Protein AF-A0A4W5NWN2-F1 (afdb_monomer)

Radius of gyration: 19.52 Å; Cα contacts (8 Å, |Δi|>4): 139; chains: 1; bounding box: 48×40×53 Å

Organism: NCBI:txid62062

Mean predicted aligned error: 7.09 Å

Secondary structure (DSSP, 8-state):
-EEE-TT-SSEEE----HHHHHHHHHHT--TT---PEEE-TT--TT---GGGTHHHHHHHTTTT-SSEEEEEE-S--HHHHHHHHHTHHHHHHHHHHHTHHHHH-TT-S-TT-TTS-GGG-------------SS---EEEE-

Structure (mmCIF, N/CA/C/O backbone):
data_AF-A0A4W5NWN2-F1
#
_entry.id   AF-A0A4W5NWN2-F1
#
loop_
_atom_site.group_PDB
_atom_site.id
_atom_site.type_symbol
_atom_site.label_atom_id
_atom_site.label_alt_id
_atom_site.label_comp_id
_atom_site.label_asym_id
_atom_site.label_entity_id
_atom_site.label_seq_id
_atom_site.pdbx_PDB_ins_code
_atom_site.Cartn_x
_atom_site.Cartn_y
_atom_site.Cartn_z
_atom_site.occupancy
_atom_site.B_iso_or_equiv
_atom_site.auth_seq_id
_atom_site.auth_comp_id
_atom_site.auth_asym_id
_atom_site.auth_atom_id
_atom_site.pdbx_PDB_model_num
ATOM 1 N N . MET A 1 1 ? -2.551 0.285 5.792 1.00 94.31 1 MET A N 1
ATOM 2 C CA . MET A 1 1 ? -1.594 -0.736 5.305 1.00 94.31 1 MET A CA 1
ATOM 3 C C . MET A 1 1 ? -2.343 -2.035 5.103 1.00 94.31 1 MET A C 1
ATOM 5 O O . MET A 1 1 ? -3.139 -2.375 5.969 1.00 94.31 1 MET A O 1
ATOM 9 N N . ILE A 1 2 ? -2.097 -2.725 3.993 1.00 96.75 2 ILE A N 1
ATOM 10 C CA . ILE A 1 2 ? -2.727 -4.002 3.634 1.00 96.75 2 ILE A CA 1
ATOM 11 C C . ILE A 1 2 ? -1.595 -4.942 3.217 1.00 96.75 2 ILE A C 1
ATOM 13 O O . ILE A 1 2 ? -0.826 -4.596 2.322 1.00 96.75 2 ILE A O 1
ATOM 17 N N . THR A 1 3 ? -1.434 -6.090 3.867 1.00 97.69 3 THR A N 1
ATOM 18 C CA . THR A 1 3 ? -0.326 -7.007 3.570 1.00 97.69 3 THR A CA 1
ATOM 19 C C . THR A 1 3 ? -0.747 -8.463 3.661 1.00 97.69 3 THR A C 1
ATOM 21 O O . THR A 1 3 ? -1.564 -8.838 4.501 1.00 97.69 3 THR A O 1
ATOM 24 N N . LYS A 1 4 ? -0.161 -9.292 2.803 1.00 97.44 4 LYS A N 1
ATOM 25 C CA . LYS A 1 4 ? -0.290 -10.746 2.839 1.00 97.44 4 LYS A CA 1
ATOM 26 C C . LYS A 1 4 ? 1.095 -11.367 2.649 1.00 97.44 4 LYS A C 1
ATOM 28 O O . LYS A 1 4 ? 1.665 -11.238 1.564 1.00 97.44 4 LYS A O 1
ATOM 33 N N . PRO A 1 5 ? 1.637 -12.059 3.661 1.00 96.38 5 PRO A N 1
ATOM 34 C CA . PRO A 1 5 ? 2.835 -12.875 3.500 1.00 96.38 5 PRO A CA 1
ATOM 35 C C . PRO A 1 5 ? 2.587 -14.099 2.606 1.00 96.38 5 PRO A C 1
ATOM 37 O O . PRO A 1 5 ? 1.475 -14.641 2.566 1.00 96.38 5 PRO A O 1
ATOM 40 N N . ALA A 1 6 ? 3.644 -14.582 1.949 1.00 95.12 6 ALA A N 1
ATOM 41 C CA . ALA A 1 6 ? 3.608 -15.852 1.225 1.00 95.12 6 ALA A CA 1
ATOM 42 C C . ALA A 1 6 ? 3.227 -16.993 2.183 1.00 95.12 6 ALA A C 1
ATOM 44 O O . ALA A 1 6 ? 3.699 -17.048 3.321 1.00 95.12 6 ALA A O 1
ATOM 45 N N . GLY A 1 7 ? 2.328 -17.877 1.749 1.00 92.81 7 GLY A N 1
ATOM 46 C CA . GLY A 1 7 ? 1.813 -18.971 2.581 1.00 92.81 7 GLY A CA 1
ATOM 47 C C . GLY A 1 7 ? 0.825 -18.573 3.691 1.00 92.81 7 GLY A C 1
ATOM 48 O O . GLY A 1 7 ? 0.210 -19.464 4.276 1.00 92.81 7 GLY A O 1
ATOM 49 N N . SER A 1 8 ? 0.606 -17.279 3.966 1.00 94.62 8 SER A N 1
ATOM 50 C CA . SER A 1 8 ? -0.500 -16.851 4.836 1.00 94.62 8 SER A CA 1
ATOM 51 C C . SER A 1 8 ? -1.838 -17.032 4.108 1.00 94.62 8 SER A C 1
ATOM 53 O O . SER A 1 8 ? -1.946 -16.616 2.948 1.00 94.62 8 SER A O 1
ATOM 55 N N . PRO A 1 9 ? -2.871 -17.613 4.747 1.00 93.94 9 PRO A N 1
ATOM 56 C CA . PRO A 1 9 ? -4.206 -17.686 4.157 1.00 93.94 9 PRO A CA 1
ATOM 57 C C . PRO A 1 9 ? -4.930 -16.330 4.171 1.00 93.94 9 PRO A C 1
ATOM 59 O O . PRO A 1 9 ? -5.817 -16.108 3.344 1.00 93.94 9 PRO A O 1
ATOM 62 N N . ASP A 1 10 ? -4.536 -15.430 5.076 1.00 96.75 10 ASP A N 1
ATOM 63 C CA . ASP A 1 10 ? -5.250 -14.192 5.376 1.00 96.75 10 ASP A CA 1
ATOM 64 C C . ASP A 1 10 ? -4.456 -12.946 4.964 1.00 96.75 10 ASP A C 1
ATOM 66 O O . ASP A 1 10 ? -3.222 -12.914 5.002 1.00 96.75 10 ASP A O 1
ATOM 70 N N . VAL A 1 11 ? -5.202 -11.902 4.602 1.00 98.06 11 VAL A N 1
ATOM 71 C CA . VAL A 1 11 ? -4.722 -10.529 4.431 1.00 98.06 11 VAL A CA 1
ATOM 72 C C . VAL A 1 11 ? -4.856 -9.798 5.765 1.00 98.06 11 VAL A C 1
ATOM 74 O O . VAL A 1 11 ? -5.892 -9.894 6.426 1.00 98.06 11 VAL A O 1
ATOM 77 N N . HIS A 1 1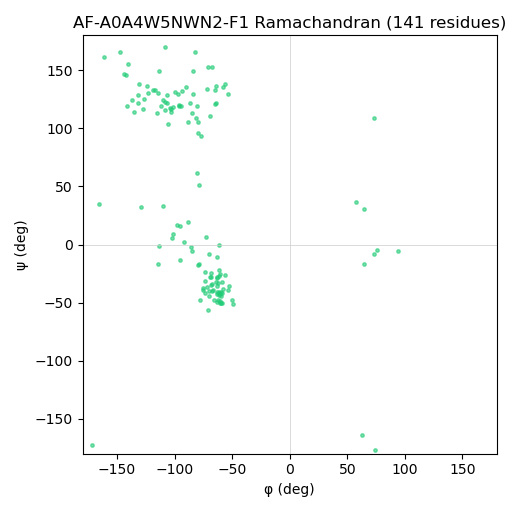2 ? -3.823 -9.047 6.137 1.00 97.94 12 HIS A N 1
ATOM 78 C CA . HIS A 1 12 ? -3.741 -8.268 7.366 1.00 97.94 12 HIS A CA 1
ATOM 79 C C . HIS A 1 12 ? -3.810 -6.773 7.056 1.00 97.94 12 HIS A C 1
ATOM 81 O O . HIS A 1 12 ? -2.990 -6.242 6.300 1.00 97.94 12 HIS A O 1
ATOM 87 N N . GLU A 1 13 ? -4.763 -6.082 7.672 1.00 97.44 13 GLU A N 1
ATOM 88 C CA . GLU A 1 13 ? -4.971 -4.649 7.497 1.00 97.44 13 GLU A CA 1
ATOM 89 C C . GLU A 1 13 ? -4.804 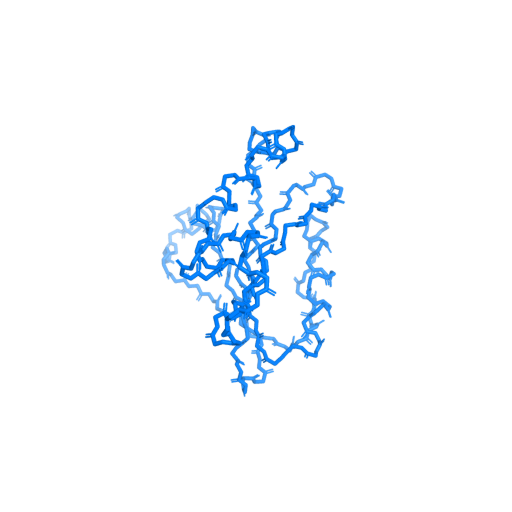-3.890 8.806 1.00 97.44 13 GLU A C 1
ATOM 91 O O . GLU A 1 13 ? -5.380 -4.245 9.835 1.00 97.44 13 GLU A O 1
ATOM 96 N N . LEU A 1 14 ? -4.053 -2.794 8.741 1.00 96.88 14 LEU A N 1
ATOM 97 C CA . LEU A 1 14 ? -3.881 -1.858 9.843 1.00 96.88 14 LEU A CA 1
ATOM 98 C C . LEU A 1 14 ? -4.099 -0.431 9.345 1.00 96.88 14 LEU A C 1
ATOM 100 O O . LEU A 1 14 ? -3.466 -0.001 8.374 1.00 96.88 14 LEU A O 1
ATOM 104 N N . ILE A 1 15 ? -4.966 0.305 10.037 1.00 94.44 15 ILE A N 1
ATOM 105 C CA . ILE A 1 15 ? -5.236 1.722 9.790 1.00 94.44 15 ILE A CA 1
ATOM 106 C C . ILE A 1 15 ? -4.586 2.529 10.909 1.00 94.44 15 ILE A C 1
ATOM 108 O O . ILE A 1 15 ? -4.788 2.249 12.089 1.00 94.44 15 ILE A O 1
ATOM 112 N N . ILE A 1 16 ? -3.798 3.527 10.521 1.00 95.12 16 ILE A N 1
ATOM 113 C CA . ILE A 1 16 ? -3.218 4.519 11.422 1.00 95.12 16 ILE A CA 1
ATOM 114 C C . ILE A 1 16 ? -3.590 5.872 10.833 1.00 95.12 16 ILE A C 1
ATOM 116 O O . ILE A 1 16 ? -3.199 6.172 9.706 1.00 95.12 16 ILE A O 1
ATOM 120 N N . SER A 1 17 ? -4.368 6.659 11.570 1.00 94.94 17 SER A N 1
ATOM 121 C CA . SER A 1 17 ? -4.855 7.956 11.109 1.00 94.94 17 SER A CA 1
ATOM 122 C C . SER A 1 17 ? -4.831 8.980 12.233 1.00 94.94 17 SER A C 1
ATOM 124 O O . SER A 1 17 ? -4.884 8.637 13.419 1.00 94.94 17 SER A O 1
ATOM 126 N N . LYS A 1 18 ? -4.748 10.255 11.852 1.00 95.94 18 LYS A N 1
ATOM 127 C CA . LYS A 1 18 ? -4.801 11.374 12.793 1.00 95.94 18 LYS A CA 1
ATOM 128 C C . LYS A 1 18 ? -6.135 11.375 13.542 1.00 95.94 18 LYS A C 1
ATOM 130 O O . LYS A 1 18 ? -6.164 11.544 14.757 1.00 95.94 18 LYS A O 1
ATOM 135 N N . GLU A 1 19 ? -7.220 11.125 12.820 1.00 94.50 19 GLU A N 1
ATOM 136 C CA . GLU A 1 19 ? -8.595 11.141 13.312 1.00 94.50 19 GLU A CA 1
ATOM 137 C C . GLU A 1 19 ? -8.795 10.115 14.433 1.00 94.50 19 GLU A C 1
ATOM 139 O O . GLU A 1 19 ? -9.436 10.413 15.442 1.00 94.50 19 GLU A O 1
ATOM 144 N N . GLU A 1 20 ? -8.205 8.924 14.289 1.00 94.88 20 GLU A N 1
ATOM 145 C CA . GLU A 1 20 ? -8.311 7.860 15.285 1.00 94.88 20 GLU A CA 1
ATOM 146 C C . GLU A 1 20 ? -7.506 8.174 16.553 1.00 94.88 20 GLU A C 1
ATOM 148 O O . GLU A 1 20 ? -7.974 7.907 17.662 1.00 94.88 20 GLU A O 1
ATOM 153 N N . PHE A 1 21 ? -6.334 8.803 16.416 1.00 97.25 21 PHE A N 1
ATOM 154 C CA . PHE A 1 21 ? -5.563 9.279 17.566 1.00 97.25 21 PHE A CA 1
ATOM 155 C C . PHE A 1 21 ? -6.313 10.357 18.348 1.00 97.25 21 PHE A C 1
ATOM 157 O O . PHE A 1 21 ? -6.466 10.235 19.564 1.00 97.25 21 PHE A O 1
ATOM 164 N N . GLU A 1 22 ? -6.839 11.374 17.665 1.00 97.75 22 GLU A N 1
ATOM 165 C CA . GLU A 1 22 ? -7.602 12.438 18.322 1.00 97.75 22 GLU A CA 1
ATOM 166 C C . GLU A 1 22 ? -8.887 11.902 18.975 1.00 97.75 22 GLU A C 1
ATOM 168 O O . GLU A 1 22 ? -9.288 12.360 20.047 1.00 97.75 22 GLU A O 1
ATOM 173 N N . ARG A 1 23 ? -9.551 10.912 18.358 1.00 97.62 23 ARG A N 1
ATOM 174 C CA . ARG A 1 23 ? -10.722 10.243 18.943 1.00 97.62 23 ARG A CA 1
ATOM 175 C C . ARG A 1 23 ? -10.356 9.520 20.241 1.00 97.62 23 ARG A C 1
ATOM 177 O O . ARG A 1 23 ? -11.057 9.700 21.238 1.00 97.62 23 ARG A O 1
ATOM 184 N N . LYS A 1 24 ? -9.268 8.742 20.246 1.00 97.81 24 LYS A N 1
ATOM 185 C CA . LYS A 1 24 ? -8.784 8.028 21.440 1.00 97.81 24 LYS A CA 1
ATOM 186 C C . LYS A 1 24 ? -8.360 8.980 22.549 1.00 97.81 24 LYS A C 1
ATOM 188 O O . LYS A 1 24 ? -8.713 8.747 23.702 1.00 97.81 24 LYS A O 1
ATOM 193 N N . GLU A 1 25 ? -7.678 10.072 22.206 1.00 98.00 25 GLU A N 1
ATOM 194 C CA . GLU A 1 25 ? -7.290 11.111 23.162 1.00 98.00 25 GLU A CA 1
ATOM 195 C C . GLU A 1 25 ? -8.518 11.742 23.830 1.00 98.00 25 GLU A C 1
ATOM 197 O O . GLU A 1 25 ? -8.611 11.761 25.060 1.00 98.00 25 GLU A O 1
ATOM 202 N N . ARG A 1 26 ? -9.509 12.176 23.036 1.00 98.19 26 ARG A N 1
ATOM 203 C CA . ARG A 1 26 ? -10.767 12.742 23.559 1.00 98.19 26 ARG A CA 1
ATOM 204 C C . ARG A 1 26 ? -11.512 11.765 24.469 1.00 98.19 26 ARG A C 1
ATOM 206 O O . ARG A 1 26 ? -12.073 12.182 25.482 1.00 98.19 26 ARG A O 1
ATOM 213 N N . ASN A 1 27 ? -11.495 10.480 24.128 1.00 97.88 27 ASN A N 1
ATOM 214 C CA . ASN A 1 27 ? -12.181 9.429 24.876 1.00 97.88 27 ASN A CA 1
ATOM 215 C C . ASN A 1 27 ? -11.371 8.869 26.059 1.00 97.88 27 ASN A C 1
ATOM 217 O O . ASN A 1 27 ? -11.913 8.075 26.827 1.00 97.88 27 ASN A O 1
ATOM 221 N N . LYS A 1 28 ? -10.106 9.283 26.237 1.00 97.62 28 LYS A N 1
ATOM 222 C CA . LYS A 1 28 ? -9.164 8.731 27.231 1.00 97.62 28 LYS A CA 1
ATOM 223 C C . LYS A 1 28 ? -8.941 7.218 27.076 1.00 97.62 28 LYS A C 1
ATOM 225 O O . LYS A 1 28 ? -8.818 6.493 28.062 1.00 97.62 28 LYS A O 1
ATOM 230 N N . GLU A 1 29 ? -8.913 6.752 25.832 1.00 97.44 29 GLU A N 1
ATOM 231 C CA . GLU A 1 29 ? -8.561 5.378 25.461 1.00 97.44 29 GLU A CA 1
ATOM 232 C C . GLU A 1 29 ? -7.030 5.206 25.406 1.00 97.44 29 GLU A C 1
ATOM 234 O O . GLU A 1 29 ? -6.280 6.184 25.375 1.00 97.44 29 GLU A O 1
ATOM 239 N N . ASP A 1 30 ? -6.543 3.960 25.369 1.00 97.06 30 ASP A N 1
ATOM 240 C CA . ASP A 1 30 ? -5.119 3.692 25.145 1.00 97.06 30 ASP A CA 1
ATOM 241 C C . ASP A 1 30 ? -4.732 4.050 23.699 1.00 97.06 30 ASP A C 1
ATOM 243 O O . ASP A 1 30 ? -5.120 3.376 22.738 1.00 97.06 30 ASP A O 1
ATOM 247 N N . ILE A 1 31 ? -3.945 5.119 23.577 1.00 96.69 31 ILE A N 1
ATOM 248 C CA . ILE A 1 31 ? -3.500 5.750 22.331 1.00 96.69 31 ILE A CA 1
ATOM 249 C C . ILE A 1 31 ? -2.824 4.760 21.378 1.00 96.69 31 ILE A C 1
ATOM 251 O O . ILE A 1 31 ? -3.057 4.824 20.170 1.00 96.69 31 ILE A O 1
ATOM 255 N N . TYR A 1 32 ? -2.022 3.831 21.903 1.00 95.56 32 TYR A N 1
ATOM 256 C CA . TYR A 1 32 ? -1.216 2.911 21.091 1.00 95.56 32 TYR A CA 1
ATOM 257 C C . TYR A 1 32 ? -1.816 1.505 20.991 1.00 95.56 32 TYR A C 1
ATOM 259 O O . TYR A 1 32 ? -1.220 0.616 20.384 1.00 95.56 32 TYR A O 1
ATOM 267 N N . SER A 1 33 ? -3.015 1.305 21.539 1.00 93.94 33 SER A N 1
ATOM 268 C CA . SER A 1 33 ? -3.795 0.084 21.339 1.00 93.94 33 SER A CA 1
ATOM 269 C C . SER A 1 33 ? -4.601 0.156 20.040 1.00 93.94 33 SER A C 1
ATOM 271 O O . SER A 1 33 ? -5.012 1.231 19.609 1.00 93.94 33 SER A O 1
ATOM 273 N N . GLY A 1 34 ? -4.852 -0.973 19.385 1.00 92.38 34 GLY A N 1
ATOM 274 C CA . GLY A 1 34 ? -5.614 -1.021 18.138 1.00 92.38 34 GLY A CA 1
ATOM 275 C C . GLY A 1 34 ? -5.924 -2.450 17.715 1.00 92.38 34 GLY A C 1
ATOM 276 O O . GLY A 1 34 ? -5.665 -3.396 18.456 1.00 92.38 34 GLY A O 1
ATOM 277 N N . PHE A 1 35 ? -6.475 -2.609 16.515 1.00 94.88 35 PHE A N 1
ATOM 278 C CA . PHE A 1 35 ? -6.824 -3.914 15.964 1.00 94.88 35 PHE A CA 1
ATOM 279 C C . PHE A 1 35 ? -6.286 -4.062 14.542 1.00 94.88 35 PHE A C 1
ATOM 281 O O . PHE A 1 35 ? -6.380 -3.136 13.737 1.00 94.88 35 PHE A O 1
ATOM 288 N N . ILE A 1 36 ? -5.749 -5.246 14.247 1.00 97.56 36 ILE A N 1
ATOM 289 C CA . ILE A 1 36 ? -5.388 -5.665 12.894 1.00 97.56 36 ILE A CA 1
ATOM 290 C C . ILE A 1 36 ? -6.549 -6.484 12.349 1.00 97.56 36 ILE A C 1
ATOM 292 O O . ILE A 1 36 ? -6.899 -7.524 12.911 1.00 97.56 36 ILE A O 1
ATOM 296 N N . ARG A 1 37 ? -7.139 -6.027 11.247 1.00 96.75 37 ARG A N 1
ATOM 297 C CA . ARG A 1 37 ?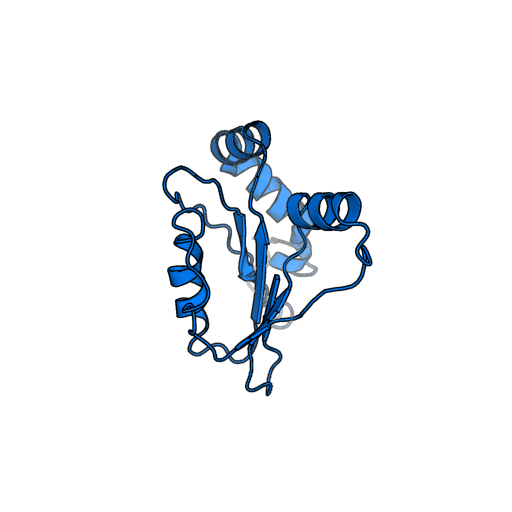 -8.213 -6.754 10.578 1.00 96.75 37 ARG A CA 1
ATOM 298 C C . ARG A 1 37 ? -7.621 -7.855 9.715 1.00 96.75 37 ARG A C 1
ATOM 300 O O . ARG A 1 37 ? -6.893 -7.583 8.769 1.00 96.75 37 ARG A O 1
ATOM 307 N N . ASN A 1 38 ? -7.986 -9.090 10.037 1.00 97.62 38 ASN A N 1
ATOM 308 C CA . ASN A 1 38 ? -7.674 -10.263 9.232 1.00 97.62 38 ASN A CA 1
ATOM 309 C C . ASN A 1 38 ? -8.881 -10.589 8.357 1.00 97.62 38 ASN A C 1
ATOM 311 O O . ASN A 1 38 ? -10.002 -10.668 8.866 1.00 97.62 38 ASN A O 1
ATOM 315 N N . ARG A 1 39 ? -8.665 -10.765 7.055 1.00 97.38 39 ARG A N 1
ATOM 316 C CA . ARG A 1 39 ? -9.733 -11.086 6.102 1.00 97.38 39 ARG A CA 1
ATOM 317 C C . ARG A 1 39 ? -9.237 -11.962 4.960 1.00 97.38 39 ARG A C 1
ATOM 319 O O . ARG A 1 39 ? -8.039 -12.066 4.710 1.00 97.38 39 ARG A O 1
ATOM 326 N N . LYS A 1 40 ? -10.182 -12.542 4.221 1.00 96.00 40 LYS A N 1
ATOM 327 C CA . LYS A 1 40 ? -9.879 -13.262 2.981 1.00 96.00 40 LYS A CA 1
ATOM 328 C C . LYS A 1 40 ? -9.473 -12.284 1.875 1.00 96.00 40 LYS A C 1
ATOM 330 O O . LYS A 1 40 ? -9.908 -11.129 1.851 1.00 96.00 40 LYS A O 1
ATOM 335 N N . MET A 1 41 ? -8.665 -12.771 0.937 1.00 94.75 41 MET A N 1
ATOM 336 C CA . MET A 1 41 ? -8.329 -12.031 -0.283 1.00 94.75 41 MET A CA 1
ATOM 337 C C . MET A 1 41 ? -9.596 -11.647 -1.048 1.00 94.75 41 MET A C 1
ATOM 339 O O . MET A 1 41 ? -10.512 -12.464 -1.174 1.00 94.75 41 MET A O 1
ATOM 343 N N . GLY A 1 42 ? -9.644 -10.418 -1.559 1.00 94.75 42 GLY A N 1
ATOM 344 C CA . GLY A 1 42 ? -10.788 -9.927 -2.331 1.00 94.75 42 GLY A CA 1
ATOM 345 C C . GLY A 1 42 ? -12.027 -9.556 -1.503 1.00 94.75 42 GLY A C 1
ATOM 346 O O . GLY A 1 42 ? -12.989 -9.036 -2.063 1.00 94.75 42 GLY A O 1
ATOM 347 N N . ASP A 1 43 ? -12.034 -9.786 -0.184 1.00 96.12 43 ASP A N 1
ATOM 348 C CA . ASP A 1 43 ? -13.156 -9.396 0.675 1.00 96.12 43 ASP A CA 1
ATOM 349 C C . ASP A 1 43 ? -13.107 -7.903 1.036 1.00 96.12 43 ASP A C 1
ATOM 351 O O . ASP A 1 43 ? -12.464 -7.482 1.996 1.00 96.12 43 ASP A O 1
ATOM 355 N N . SER A 1 44 ? -13.838 -7.091 0.278 1.00 95.88 44 SER A N 1
ATOM 356 C CA . SER A 1 44 ? -13.995 -5.656 0.533 1.00 95.88 44 SER A CA 1
ATOM 357 C C . SER A 1 44 ? -15.285 -5.298 1.285 1.00 95.88 44 SER A C 1
ATOM 359 O O . SER A 1 44 ? -15.706 -4.146 1.244 1.00 95.88 44 SER A O 1
ATOM 361 N N . SER A 1 45 ? -15.968 -6.255 1.927 1.00 93.94 45 SER A N 1
ATOM 362 C CA . SER A 1 45 ? -17.278 -6.025 2.579 1.00 93.94 45 SER A CA 1
ATOM 363 C C . SER A 1 45 ? -17.244 -4.988 3.707 1.00 93.94 45 SER A C 1
ATOM 365 O O . SER A 1 45 ? -18.265 -4.400 4.067 1.00 93.94 45 SER A O 1
ATOM 367 N N . HIS A 1 46 ? -16.059 -4.757 4.263 1.00 93.31 46 HIS A N 1
ATOM 368 C CA . HIS A 1 46 ? -15.824 -3.796 5.324 1.00 93.31 46 HIS A CA 1
ATOM 369 C C . HIS A 1 46 ? -15.732 -2.341 4.834 1.00 93.31 46 HIS A C 1
ATOM 371 O O . HIS A 1 46 ? -15.832 -1.430 5.656 1.00 93.31 46 HIS A O 1
ATOM 377 N N . VAL A 1 47 ? -15.521 -2.122 3.531 1.00 92.31 47 VAL A N 1
ATOM 378 C CA . VAL A 1 47 ? -15.468 -0.793 2.914 1.00 92.31 47 VAL A CA 1
ATOM 379 C C . VAL A 1 47 ? -16.907 -0.334 2.718 1.00 92.31 47 VAL A C 1
ATOM 381 O O . VAL A 1 47 ? -17.637 -0.869 1.885 1.00 92.31 47 VAL A O 1
ATOM 384 N N . ARG A 1 48 ? -17.346 0.602 3.562 1.00 88.12 48 ARG A N 1
ATOM 385 C CA . ARG A 1 48 ? -18.722 1.128 3.558 1.00 88.12 48 ARG A CA 1
ATOM 386 C C . ARG A 1 48 ? -18.800 2.599 3.183 1.00 88.12 48 ARG A C 1
ATOM 388 O O . ARG A 1 48 ? -19.894 3.078 2.906 1.00 88.12 48 ARG A O 1
ATOM 395 N N . ASP A 1 49 ? -17.672 3.292 3.245 1.00 83.62 49 ASP A N 1
ATOM 396 C CA . ASP A 1 49 ? -17.586 4.711 2.963 1.00 83.62 49 ASP A CA 1
ATOM 397 C C . ASP A 1 49 ? -17.456 4.937 1.454 1.00 83.62 49 ASP A C 1
ATOM 399 O O . ASP A 1 49 ? -16.605 4.331 0.793 1.00 83.62 49 ASP A O 1
ATOM 403 N N . ASP A 1 50 ? -18.295 5.816 0.910 1.00 78.62 50 ASP A N 1
ATOM 404 C CA . ASP A 1 50 ? -18.226 6.215 -0.495 1.00 78.62 50 ASP A CA 1
ATOM 405 C C . ASP A 1 50 ? -16.893 6.916 -0.808 1.00 78.62 50 ASP A C 1
ATOM 407 O O . ASP A 1 50 ? -16.395 6.813 -1.934 1.00 78.62 50 ASP A O 1
ATOM 411 N N . GLU A 1 51 ? -16.273 7.563 0.184 1.00 77.25 51 GLU A N 1
ATOM 412 C CA . GLU A 1 51 ? -14.954 8.191 0.054 1.00 77.25 51 GLU A CA 1
ATOM 413 C C . GLU A 1 51 ? -13.817 7.174 -0.129 1.00 77.25 51 GLU A C 1
ATOM 415 O O . GLU A 1 51 ? -12.791 7.480 -0.741 1.00 77.25 51 GLU A O 1
ATOM 420 N N . GLU A 1 52 ? -14.015 5.940 0.338 1.00 84.62 52 GLU A N 1
ATOM 421 C CA . GLU A 1 52 ? -13.046 4.846 0.256 1.00 84.62 52 GLU A CA 1
ATOM 422 C C . GLU A 1 52 ? -13.358 3.859 -0.875 1.00 84.62 52 GLU A C 1
ATOM 424 O O . GLU A 1 52 ? -12.715 2.817 -1.008 1.00 84.62 52 GLU A O 1
ATOM 429 N N . ARG A 1 53 ? -14.314 4.186 -1.752 1.00 87.44 53 ARG A N 1
ATOM 430 C CA . ARG A 1 53 ? -14.801 3.281 -2.805 1.00 87.44 53 ARG A CA 1
ATOM 431 C C . ARG A 1 53 ? -13.706 2.767 -3.747 1.00 87.44 53 ARG A C 1
ATOM 433 O O . ARG A 1 53 ? -13.840 1.681 -4.312 1.00 87.44 53 ARG A O 1
ATOM 440 N N . PHE A 1 54 ? -12.612 3.511 -3.908 1.00 86.00 54 PHE A N 1
ATOM 441 C CA . PHE A 1 54 ? -11.444 3.083 -4.686 1.00 86.00 54 PHE A CA 1
ATOM 442 C C . PHE A 1 54 ? -10.794 1.799 -4.131 1.00 86.00 54 PHE A C 1
ATOM 444 O O . PHE A 1 54 ? -10.195 1.039 -4.895 1.00 86.00 54 PHE A O 1
ATOM 451 N N . LEU A 1 55 ? -10.953 1.512 -2.831 1.00 91.44 55 LEU A N 1
ATOM 452 C CA . LEU A 1 55 ? -10.430 0.302 -2.196 1.00 91.44 55 LEU A CA 1
ATOM 453 C C . LEU A 1 55 ? -11.058 -0.970 -2.761 1.00 91.44 55 LEU A C 1
ATOM 455 O O . LEU A 1 55 ? -10.382 -1.989 -2.802 1.00 91.44 55 LEU A O 1
ATOM 459 N N . HIS A 1 56 ? -12.299 -0.936 -3.259 1.00 92.25 56 HIS A N 1
ATOM 460 C CA . HIS A 1 56 ? -12.906 -2.118 -3.881 1.00 92.25 56 HIS A CA 1
ATOM 461 C C . HIS A 1 56 ? -12.093 -2.622 -5.079 1.00 92.25 56 HIS A C 1
ATOM 463 O O . HIS A 1 56 ? -11.895 -3.827 -5.220 1.00 92.25 56 HIS A O 1
ATOM 469 N N . GLY A 1 57 ? -11.600 -1.707 -5.921 1.00 90.62 57 GLY A N 1
ATOM 470 C CA . GLY A 1 57 ? -10.743 -2.060 -7.053 1.00 90.62 57 GLY A CA 1
ATOM 471 C C . GLY A 1 57 ? -9.406 -2.627 -6.584 1.00 90.62 57 GLY A C 1
ATOM 472 O O . GLY A 1 57 ? -9.009 -3.704 -7.018 1.00 90.62 57 GLY A O 1
ATOM 473 N N . LEU A 1 58 ? -8.766 -1.949 -5.627 1.00 91.50 58 LEU A N 1
ATOM 474 C CA . LEU A 1 58 ? -7.484 -2.370 -5.060 1.00 91.50 58 LEU A CA 1
ATOM 475 C C . LEU A 1 58 ? -7.554 -3.762 -4.409 1.00 91.50 58 LEU A C 1
ATOM 477 O O . LEU A 1 58 ? -6.680 -4.594 -4.632 1.00 91.50 58 LEU A O 1
ATOM 481 N N . ILE A 1 59 ? -8.608 -4.022 -3.633 1.00 95.00 59 ILE A N 1
ATOM 482 C CA . ILE A 1 59 ? -8.833 -5.299 -2.945 1.00 95.00 59 ILE A CA 1
ATOM 483 C C . ILE A 1 59 ? -9.139 -6.414 -3.956 1.00 95.00 59 ILE A C 1
ATOM 485 O O . ILE A 1 59 ? -8.705 -7.551 -3.776 1.00 95.00 59 ILE A O 1
ATOM 489 N N . ALA A 1 60 ? -9.834 -6.111 -5.056 1.00 94.25 60 ALA A N 1
ATOM 490 C CA . ALA A 1 60 ? -10.091 -7.092 -6.109 1.00 94.25 60 ALA A CA 1
ATOM 491 C C . ALA A 1 60 ? -8.798 -7.567 -6.804 1.00 94.25 60 ALA A C 1
ATOM 493 O O . ALA A 1 60 ? -8.700 -8.734 -7.183 1.00 94.25 60 ALA A O 1
ATOM 494 N N . GLU A 1 61 ? -7.785 -6.701 -6.921 1.00 92.44 61 GLU A N 1
ATOM 495 C CA . GLU A 1 61 ? -6.477 -7.046 -7.500 1.00 92.44 61 GLU A CA 1
ATOM 496 C C . GLU A 1 61 ? -5.636 -7.995 -6.630 1.00 92.44 61 GLU A C 1
ATOM 498 O O . GLU A 1 61 ? -4.569 -8.437 -7.057 1.00 92.44 61 GLU A O 1
ATOM 503 N N . GLU A 1 62 ? -6.049 -8.290 -5.398 1.00 95.00 62 GLU A N 1
ATOM 504 C CA . GLU A 1 62 ? -5.334 -9.215 -4.508 1.00 95.00 62 GLU A CA 1
ATOM 505 C C . GLU A 1 62 ? -5.422 -10.664 -4.989 1.00 95.00 62 GLU A C 1
ATOM 507 O O . GLU A 1 62 ? -4.537 -11.476 -4.713 1.00 95.00 62 GLU A O 1
ATOM 512 N N . VAL A 1 63 ? -6.498 -11.001 -5.703 1.00 93.75 63 VAL A N 1
ATOM 513 C CA . VAL A 1 63 ? -6.769 -12.368 -6.140 1.00 93.75 63 VAL A CA 1
ATOM 514 C C . VAL A 1 63 ? -5.677 -12.826 -7.107 1.00 93.75 63 VAL A C 1
ATOM 516 O O . VAL A 1 63 ? -5.454 -12.227 -8.154 1.00 93.75 63 VAL A O 1
ATOM 519 N N . GLY A 1 64 ? -5.003 -13.920 -6.751 1.00 91.69 64 GLY A N 1
ATOM 520 C CA . GLY A 1 64 ? -3.906 -14.493 -7.535 1.00 91.69 64 GLY A CA 1
ATOM 521 C C . GLY A 1 64 ? -2.509 -14.028 -7.115 1.00 91.69 64 GLY A C 1
ATOM 522 O O . GLY A 1 64 ? -1.530 -14.583 -7.610 1.00 91.69 64 GLY A O 1
ATOM 523 N N . LYS A 1 65 ? -2.387 -13.075 -6.181 1.00 94.75 65 LYS A N 1
ATOM 524 C CA . LYS A 1 65 ? -1.096 -12.679 -5.599 1.00 94.75 65 LYS A CA 1
ATOM 525 C C . LYS A 1 65 ? -0.757 -13.583 -4.410 1.00 94.75 65 LYS A C 1
ATOM 527 O O . LYS A 1 65 ? -1.506 -13.643 -3.438 1.00 94.75 65 LYS A O 1
ATOM 532 N N . ASP A 1 66 ? 0.386 -14.269 -4.465 1.00 95.44 66 ASP A N 1
ATOM 533 C CA . ASP A 1 66 ? 0.843 -15.103 -3.341 1.00 95.44 66 ASP A CA 1
ATOM 534 C C . ASP A 1 66 ? 1.280 -14.248 -2.141 1.00 95.44 66 ASP A C 1
ATOM 536 O O . ASP A 1 66 ? 0.923 -14.538 -0.999 1.00 95.44 66 ASP A O 1
ATOM 540 N N . SER A 1 67 ? 1.964 -13.133 -2.401 1.00 96.31 67 SER A N 1
ATOM 541 C CA . SER A 1 67 ? 2.344 -12.147 -1.391 1.00 96.31 67 SER A CA 1
ATOM 542 C C . SER A 1 67 ? 2.277 -10.730 -1.939 1.00 96.31 67 SER A C 1
ATOM 544 O O . SER A 1 67 ? 2.581 -10.520 -3.112 1.00 96.31 67 SER A O 1
ATOM 546 N N . PHE A 1 68 ? 1.924 -9.761 -1.098 1.00 96.50 68 PHE A N 1
ATOM 547 C CA . PHE A 1 68 ? 1.934 -8.344 -1.464 1.00 96.50 68 PHE A CA 1
ATOM 548 C C . PHE A 1 68 ? 1.941 -7.445 -0.226 1.00 96.50 68 PHE A C 1
ATOM 550 O O . PHE A 1 68 ? 1.547 -7.863 0.867 1.00 96.50 68 PHE A O 1
ATOM 557 N N . THR A 1 69 ? 2.338 -6.186 -0.410 1.00 96.38 69 THR A N 1
ATOM 558 C CA . THR A 1 69 ? 2.099 -5.114 0.563 1.00 96.38 69 THR A CA 1
ATOM 559 C C . THR A 1 69 ? 1.650 -3.853 -0.165 1.00 96.38 69 THR A C 1
ATOM 561 O O . THR A 1 69 ? 2.340 -3.356 -1.047 1.00 96.38 69 THR A O 1
ATOM 564 N N . ALA A 1 70 ? 0.496 -3.319 0.224 1.00 95.19 70 ALA A N 1
ATOM 565 C CA . ALA A 1 70 ? -0.038 -2.066 -0.284 1.00 95.19 70 ALA A CA 1
ATOM 566 C C . ALA A 1 70 ? -0.089 -1.013 0.830 1.00 95.19 70 ALA A C 1
ATOM 568 O O . ALA A 1 70 ? -0.629 -1.235 1.926 1.00 95.19 70 ALA A O 1
ATOM 569 N N . VAL A 1 71 ? 0.451 0.167 0.527 1.00 94.62 71 VAL A N 1
ATOM 570 C CA . VAL A 1 71 ? 0.343 1.352 1.378 1.00 94.62 71 VAL A CA 1
ATOM 571 C C . VAL A 1 71 ? -0.600 2.335 0.698 1.00 94.62 71 VAL A C 1
ATOM 573 O O . VAL A 1 71 ? -0.328 2.828 -0.395 1.00 94.62 71 VAL A O 1
ATOM 576 N N . VAL A 1 72 ? -1.725 2.591 1.361 1.00 92.31 72 VAL A N 1
ATOM 577 C CA . VAL A 1 72 ? -2.747 3.540 0.921 1.00 92.31 72 VAL A CA 1
ATOM 578 C C . VAL A 1 72 ? -2.658 4.763 1.816 1.00 92.31 72 VAL A C 1
ATOM 580 O O . VAL A 1 72 ? -2.785 4.636 3.036 1.00 92.31 72 VAL A O 1
ATOM 583 N N . VAL A 1 73 ? -2.427 5.926 1.209 1.00 90.38 73 VAL A N 1
ATOM 584 C CA . VAL A 1 73 ? -2.405 7.216 1.904 1.00 90.38 73 VAL A CA 1
ATOM 585 C C . VAL A 1 73 ? -3.601 8.041 1.439 1.00 90.38 73 VAL A C 1
ATOM 587 O O . VAL A 1 73 ? -3.728 8.350 0.251 1.00 90.38 73 VAL A O 1
ATOM 590 N N . THR A 1 74 ? -4.473 8.380 2.384 1.00 89.94 74 THR A N 1
ATOM 591 C CA . THR A 1 74 ? -5.635 9.263 2.210 1.00 89.94 74 THR A CA 1
ATOM 592 C C . THR A 1 74 ? -5.384 10.607 2.902 1.00 89.94 74 THR A C 1
ATOM 594 O O . THR A 1 74 ? -4.378 10.776 3.593 1.00 89.94 74 THR A O 1
ATOM 597 N N . GLY A 1 75 ? -6.251 11.600 2.671 1.00 87.31 75 GLY A N 1
ATOM 598 C CA . GLY A 1 75 ? -6.083 12.936 3.261 1.00 87.31 75 GLY A CA 1
ATOM 599 C C . GLY A 1 75 ? -4.828 13.671 2.769 1.00 87.31 75 GLY A C 1
ATOM 600 O O . GLY A 1 75 ? -4.223 14.442 3.513 1.00 87.31 75 GLY A O 1
ATOM 601 N N . VAL A 1 76 ? -4.396 13.405 1.530 1.00 88.00 76 VAL A N 1
ATOM 602 C CA . VAL A 1 76 ? -3.210 14.043 0.940 1.00 88.00 76 VAL A CA 1
ATOM 603 C C . VAL A 1 76 ? -3.461 15.543 0.772 1.00 88.00 76 VAL A C 1
ATOM 605 O O . VAL A 1 76 ? -4.495 15.948 0.244 1.00 88.00 76 VAL A O 1
ATOM 608 N N . GLN A 1 77 ? -2.498 16.368 1.190 1.00 88.25 77 GLN A N 1
ATOM 609 C CA . GLN A 1 77 ? -2.635 17.825 1.118 1.00 88.25 77 GLN A CA 1
ATOM 610 C C . GLN A 1 77 ? -2.749 18.331 -0.334 1.00 88.25 77 GLN A C 1
ATOM 612 O O . GLN A 1 77 ? -1.969 17.881 -1.187 1.00 88.25 77 GLN A O 1
ATOM 617 N N . PRO A 1 78 ? -3.66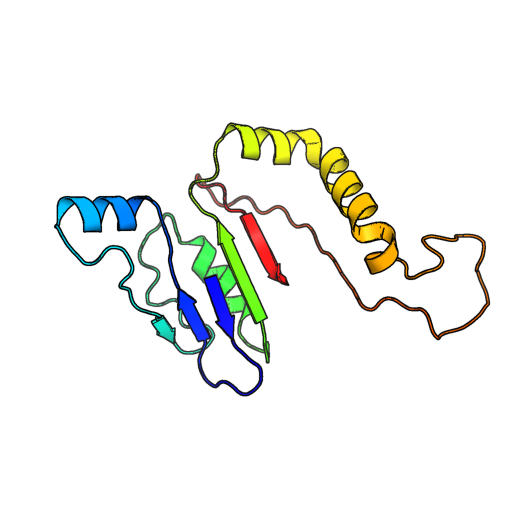3 19.280 -0.631 1.00 88.94 78 PRO A N 1
ATOM 618 C CA . PRO A 1 78 ? -3.892 19.809 -1.979 1.00 88.94 78 PRO A CA 1
ATOM 619 C C . PRO A 1 78 ? -2.635 20.324 -2.686 1.00 88.94 78 PRO A C 1
ATOM 621 O O . PRO A 1 78 ? -2.498 20.133 -3.899 1.00 88.94 78 PRO A O 1
ATOM 624 N N . GLU A 1 79 ? -1.694 20.938 -1.959 1.00 90.62 79 GLU A N 1
ATOM 625 C CA . GLU A 1 79 ? -0.422 21.384 -2.536 1.00 90.62 79 GLU A CA 1
ATOM 626 C C . GLU A 1 79 ? 0.405 20.223 -3.108 1.00 90.62 79 GLU A C 1
ATOM 628 O O . GLU A 1 79 ? 0.899 20.317 -4.233 1.00 90.62 79 GLU A O 1
ATOM 633 N N . HIS A 1 80 ? 0.489 19.092 -2.399 1.00 88.50 80 HIS A N 1
ATOM 634 C CA . HIS A 1 80 ? 1.229 17.916 -2.858 1.00 88.50 80 HIS A CA 1
ATOM 635 C C . HIS A 1 80 ? 0.574 17.305 -4.093 1.00 88.50 80 HIS A C 1
ATOM 637 O O . HIS A 1 80 ? 1.256 16.914 -5.033 1.00 88.50 80 HIS A O 1
ATOM 643 N N . ILE A 1 81 ? -0.756 17.268 -4.134 1.00 87.69 81 ILE A N 1
ATOM 644 C CA . ILE A 1 81 ? -1.502 16.784 -5.301 1.00 87.69 81 ILE A CA 1
ATOM 645 C C . ILE A 1 81 ? -1.247 17.669 -6.515 1.00 87.69 81 ILE A C 1
ATOM 647 O O . ILE A 1 81 ? -1.083 17.167 -7.627 1.00 87.69 81 ILE A O 1
ATOM 651 N N . THR A 1 82 ? -1.241 18.985 -6.307 1.00 89.50 82 THR A N 1
ATOM 652 C CA . THR A 1 82 ? -0.994 19.962 -7.367 1.00 89.50 82 THR A CA 1
ATOM 653 C C . THR A 1 82 ? 0.393 19.753 -7.962 1.00 89.50 82 THR A C 1
ATOM 655 O O . THR A 1 82 ? 0.506 19.589 -9.176 1.00 89.50 82 THR A O 1
ATOM 658 N N . PHE A 1 83 ? 1.414 19.640 -7.110 1.00 88.94 83 PHE A N 1
ATOM 659 C CA . PHE A 1 83 ? 2.783 19.342 -7.526 1.00 88.94 83 PHE A CA 1
ATOM 660 C C . PHE A 1 83 ? 2.891 18.003 -8.271 1.00 88.94 83 PHE A C 1
ATOM 662 O O . PHE A 1 83 ? 3.405 17.949 -9.387 1.00 88.94 83 PHE A O 1
ATOM 669 N N . LEU A 1 84 ? 2.332 16.923 -7.711 1.00 89.00 84 LEU A N 1
ATOM 670 C CA . LEU A 1 84 ? 2.388 15.587 -8.320 1.00 89.00 84 LEU A CA 1
ATOM 671 C C . LEU A 1 84 ? 1.755 15.543 -9.717 1.00 89.00 84 LEU A C 1
ATOM 673 O O . LEU A 1 84 ? 2.214 14.774 -10.565 1.00 89.00 84 LEU A O 1
ATOM 677 N N . LYS A 1 85 ? 0.724 16.367 -9.954 1.00 87.25 85 LYS A N 1
ATOM 678 C CA . LYS A 1 85 ? 0.053 16.508 -11.253 1.00 87.25 85 LYS A CA 1
ATOM 679 C C . LYS A 1 85 ? 0.834 17.372 -12.238 1.00 87.25 85 LYS A C 1
ATOM 681 O O . LYS A 1 85 ? 0.936 17.003 -13.403 1.00 87.25 85 LYS A O 1
ATOM 686 N N . GLN A 1 86 ? 1.305 18.539 -11.806 1.00 91.69 86 GLN A N 1
ATOM 687 C CA . GLN A 1 86 ? 1.915 19.529 -12.698 1.00 91.69 86 GLN A CA 1
ATOM 688 C C . GLN A 1 86 ? 3.328 19.120 -13.118 1.00 91.69 86 GLN A C 1
ATOM 690 O O . GLN A 1 86 ? 3.682 19.243 -14.288 1.00 91.69 86 GLN A O 1
ATOM 695 N N . ASP A 1 87 ? 4.092 18.547 -12.192 1.00 91.50 87 ASP A N 1
ATOM 696 C CA . ASP A 1 87 ? 5.516 18.271 -12.364 1.00 91.50 87 ASP A CA 1
ATOM 697 C C . ASP A 1 87 ? 5.806 16.768 -12.491 1.00 91.50 87 ASP A C 1
ATOM 699 O O . ASP A 1 87 ? 6.860 16.285 -12.074 1.00 91.50 87 ASP A O 1
ATOM 703 N N . PHE A 1 88 ? 4.882 16.005 -13.094 1.00 88.88 88 PHE A N 1
ATOM 704 C CA . PHE A 1 88 ? 4.959 14.540 -13.173 1.00 88.88 88 PHE A CA 1
ATOM 705 C C . PHE A 1 88 ? 6.310 14.022 -13.685 1.00 88.88 88 PHE A C 1
ATOM 707 O O . PHE A 1 88 ? 6.930 13.145 -13.085 1.00 88.88 88 PHE A O 1
ATOM 714 N N . HIS A 1 89 ? 6.811 14.600 -14.778 1.00 91.88 89 HIS A N 1
ATOM 715 C CA . HIS A 1 89 ? 8.097 14.215 -15.363 1.00 91.88 89 HIS A CA 1
ATOM 716 C C . HIS A 1 89 ? 9.302 14.594 -14.497 1.00 91.88 89 HIS A C 1
ATOM 718 O O . HIS A 1 89 ? 10.342 13.942 -14.580 1.00 91.88 89 HIS A O 1
ATOM 724 N N . LEU A 1 90 ? 9.188 15.651 -13.690 1.00 94.44 90 LEU A N 1
ATOM 725 C CA . LEU A 1 90 ? 10.282 16.119 -12.851 1.00 94.44 90 LEU A CA 1
ATOM 726 C C . LEU A 1 90 ? 10.530 15.129 -11.715 1.00 94.44 90 LEU A C 1
ATOM 728 O O . LEU A 1 90 ? 11.631 14.588 -11.613 1.00 94.44 90 LEU A O 1
ATOM 732 N N . TRP A 1 91 ? 9.500 14.834 -10.922 1.00 92.81 91 TRP A N 1
ATOM 733 C CA . TRP A 1 91 ? 9.657 13.979 -9.747 1.00 92.81 91 TRP A CA 1
ATOM 734 C C . TRP A 1 91 ? 9.843 12.501 -10.122 1.00 92.81 91 TRP A C 1
ATOM 736 O O . TRP A 1 91 ? 10.576 11.784 -9.447 1.00 92.81 91 TRP A O 1
ATOM 746 N N . THR A 1 92 ? 9.258 12.023 -11.230 1.00 92.88 92 THR A N 1
ATOM 747 C CA . THR A 1 92 ? 9.520 10.649 -11.713 1.00 92.88 92 THR A CA 1
ATOM 748 C C . THR A 1 92 ? 10.959 10.481 -12.195 1.00 92.88 92 THR A C 1
ATOM 750 O O . THR A 1 92 ? 11.562 9.428 -11.988 1.00 92.88 92 THR A O 1
ATOM 753 N N . ARG A 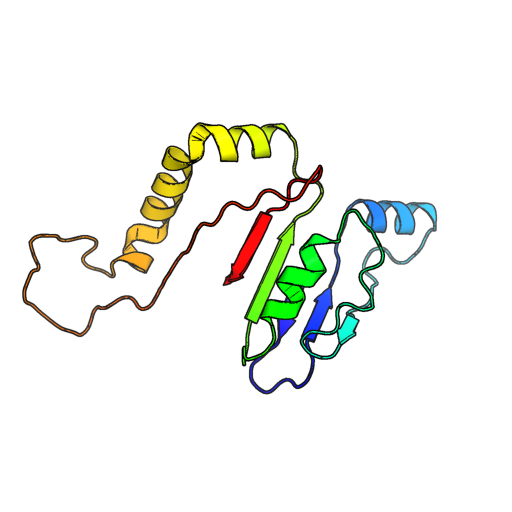1 93 ? 11.559 11.528 -12.775 1.00 94.88 93 ARG A N 1
ATOM 754 C CA . ARG A 1 93 ? 12.992 11.544 -13.093 1.00 94.88 93 ARG A CA 1
ATOM 755 C C . ARG A 1 93 ? 13.849 11.559 -11.831 1.00 94.88 93 ARG A C 1
ATOM 757 O O . ARG A 1 93 ? 14.866 10.874 -11.800 1.00 94.88 93 ARG A O 1
ATOM 764 N N . GLU A 1 94 ? 13.461 12.312 -10.806 1.00 95.81 94 GLU A N 1
ATOM 765 C CA . GLU A 1 94 ? 14.148 12.293 -9.507 1.00 95.81 94 GLU A CA 1
ATOM 766 C C . GLU A 1 94 ? 14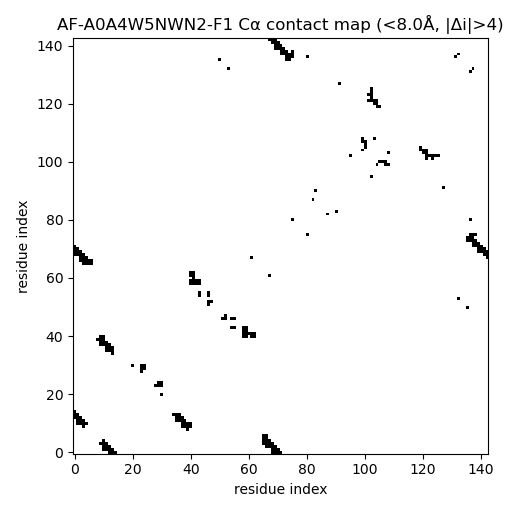.084 10.906 -8.861 1.00 95.81 94 GLU A C 1
ATOM 768 O O . GLU A 1 94 ? 15.105 10.410 -8.387 1.00 95.81 94 GLU A O 1
ATOM 773 N N . LEU A 1 95 ? 12.932 10.232 -8.940 1.00 94.44 95 LEU A N 1
ATOM 774 C CA . LEU A 1 95 ? 12.767 8.844 -8.509 1.00 94.44 95 LEU A CA 1
ATOM 775 C C . LEU A 1 95 ? 13.715 7.910 -9.279 1.00 94.44 95 LEU A C 1
ATOM 777 O O . LEU A 1 95 ? 14.465 7.149 -8.672 1.00 94.44 95 LEU A O 1
ATOM 781 N N . ALA A 1 96 ? 13.738 8.000 -10.611 1.00 93.69 96 ALA A N 1
ATOM 782 C CA . ALA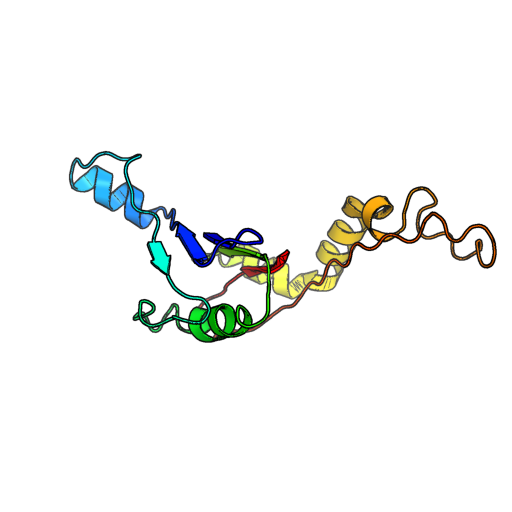 A 1 96 ? 14.625 7.186 -11.442 1.00 93.69 96 ALA A CA 1
ATOM 783 C C . ALA A 1 96 ? 16.113 7.465 -11.164 1.00 93.69 96 ALA A C 1
ATOM 785 O O . ALA A 1 96 ? 16.936 6.555 -11.226 1.00 93.69 96 ALA A O 1
ATOM 786 N N . HIS A 1 97 ? 16.466 8.708 -10.829 1.00 94.25 97 HIS A N 1
ATOM 787 C CA . HIS A 1 97 ? 17.825 9.078 -10.448 1.00 94.25 97 HIS A CA 1
ATOM 788 C C . HIS A 1 97 ? 18.204 8.491 -9.082 1.00 94.25 97 HIS A C 1
ATOM 790 O O . HIS A 1 97 ? 19.279 7.910 -8.946 1.00 94.25 97 HIS A O 1
ATOM 796 N N . LEU A 1 98 ? 17.307 8.574 -8.095 1.00 95.81 98 LEU A N 1
ATOM 797 C CA . LEU A 1 98 ? 17.516 8.006 -6.763 1.00 95.81 98 LEU A CA 1
ATOM 798 C C . LEU A 1 98 ? 17.699 6.483 -6.816 1.00 95.81 98 LEU A C 1
ATOM 800 O O . LEU A 1 98 ? 18.583 5.935 -6.160 1.00 95.81 98 LEU A O 1
ATOM 804 N N . TYR A 1 99 ? 16.897 5.805 -7.637 1.00 93.81 99 TYR A N 1
ATOM 805 C CA . TYR A 1 99 ? 16.932 4.353 -7.800 1.00 93.81 99 TYR A CA 1
ATOM 806 C C . TYR A 1 99 ? 17.787 3.885 -8.989 1.00 93.81 99 TYR A C 1
ATOM 808 O O . TYR A 1 99 ? 17.693 2.723 -9.376 1.00 93.81 99 TYR A O 1
ATOM 816 N N . HIS A 1 100 ? 18.658 4.733 -9.550 1.00 91.25 100 HIS A N 1
ATOM 817 C CA . HIS A 1 100 ? 19.367 4.460 -10.810 1.00 91.25 100 HIS A CA 1
ATOM 818 C C . HIS A 1 100 ? 20.046 3.083 -10.855 1.00 91.25 100 HIS A C 1
ATOM 820 O O . HIS A 1 100 ? 19.820 2.307 -11.778 1.00 91.25 100 HIS A O 1
ATOM 826 N N . TYR A 1 101 ? 20.838 2.747 -9.836 1.00 90.44 101 TYR A N 1
ATOM 827 C CA . TYR A 1 101 ? 21.570 1.476 -9.782 1.00 90.44 101 TYR A CA 1
ATOM 828 C C . TYR A 1 101 ? 20.706 0.286 -9.343 1.00 90.44 101 TYR A C 1
ATOM 830 O O . TYR A 1 101 ? 21.074 -0.857 -9.596 1.00 90.44 101 TYR A O 1
ATOM 838 N N . TYR A 1 102 ? 19.545 0.529 -8.727 1.00 90.25 102 TYR A N 1
ATOM 839 C CA . TYR A 1 102 ? 18.552 -0.523 -8.492 1.00 90.25 102 TYR A CA 1
ATOM 840 C C . TYR A 1 102 ? 17.845 -0.893 -9.799 1.00 90.25 102 TYR A C 1
ATOM 842 O O . TYR A 1 102 ? 17.657 -2.071 -10.086 1.00 90.25 102 TYR A O 1
ATOM 850 N N . ILE A 1 103 ? 17.505 0.114 -10.607 1.00 89.44 103 ILE A N 1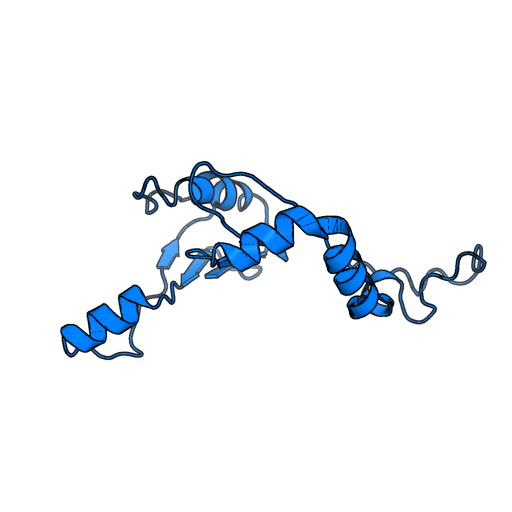
ATOM 851 C CA . ILE A 1 103 ? 16.812 -0.057 -11.888 1.00 89.44 103 ILE A CA 1
ATOM 852 C C . ILE A 1 103 ? 17.758 -0.583 -12.969 1.00 89.44 103 ILE A C 1
ATOM 854 O O . ILE A 1 103 ? 17.331 -1.393 -13.781 1.00 89.44 103 ILE A O 1
ATOM 858 N N . HIS A 1 104 ? 19.025 -0.157 -12.999 1.00 86.00 104 HIS A N 1
ATOM 859 C CA . HIS A 1 104 ? 19.961 -0.479 -14.088 1.00 86.00 104 HIS A CA 1
ATOM 860 C C . HIS A 1 104 ? 21.138 -1.385 -13.685 1.00 86.00 104 HIS A C 1
ATOM 862 O O . HIS A 1 104 ? 21.963 -1.732 -14.527 1.00 86.00 104 HIS A O 1
ATOM 868 N N . GLY A 1 105 ? 21.242 -1.776 -12.413 1.00 85.44 105 GLY A N 1
ATOM 869 C CA . GLY A 1 105 ? 22.380 -2.545 -11.909 1.00 85.44 105 GLY A CA 1
ATOM 870 C C . GLY A 1 105 ? 23.655 -1.707 -11.759 1.00 85.44 105 GLY A C 1
ATOM 871 O O . GLY A 1 105 ? 23.667 -0.498 -11.983 1.00 85.44 105 GLY A O 1
ATOM 872 N N . LEU A 1 106 ? 24.755 -2.357 -11.362 1.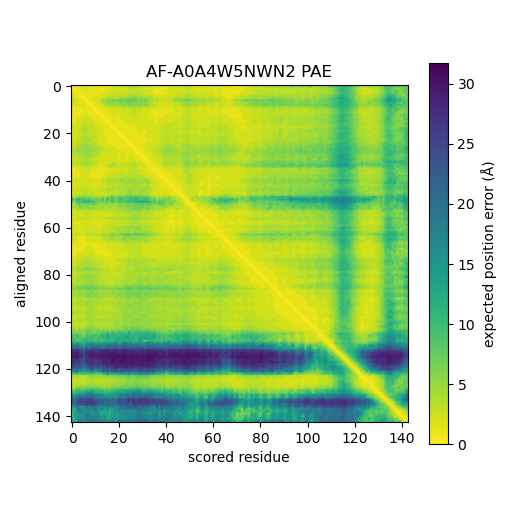00 85.75 106 LEU A N 1
ATOM 873 C CA . LEU A 1 106 ? 26.007 -1.698 -10.946 1.00 85.75 106 LEU A CA 1
ATOM 874 C C . LEU A 1 106 ? 26.673 -0.852 -12.041 1.00 85.75 106 LEU A C 1
ATOM 876 O O . LEU A 1 106 ? 27.379 0.104 -11.728 1.00 85.75 106 LEU A O 1
ATOM 880 N N . ASN A 1 107 ? 26.441 -1.189 -13.309 1.00 83.88 107 ASN A N 1
ATOM 881 C CA . ASN A 1 107 ? 27.011 -0.472 -14.451 1.00 83.88 107 ASN A CA 1
ATOM 882 C C . ASN A 1 107 ? 26.164 0.739 -14.877 1.00 83.88 107 ASN A C 1
ATOM 884 O O . ASN A 1 107 ? 26.547 1.463 -15.796 1.00 83.88 107 ASN A O 1
ATOM 888 N N . GLY A 1 108 ? 25.026 0.965 -14.213 1.00 84.56 108 GLY A N 1
ATOM 889 C CA . GLY A 1 108 ? 24.081 2.008 -14.578 1.00 84.56 108 GLY A CA 1
ATOM 890 C C . GLY A 1 108 ? 23.482 1.793 -15.969 1.00 84.56 108 GLY A C 1
ATOM 891 O O . GLY A 1 108 ? 23.555 0.712 -16.555 1.00 84.56 108 GLY A O 1
ATOM 892 N N . ASN A 1 109 ? 22.875 2.846 -16.511 1.00 84.19 109 ASN A N 1
ATOM 893 C CA . ASN A 1 109 ? 22.258 2.812 -17.840 1.00 84.19 109 ASN A CA 1
ATOM 894 C C . ASN A 1 109 ? 23.303 2.980 -18.968 1.00 84.19 109 ASN A C 1
ATOM 896 O O . ASN A 1 109 ? 23.281 3.970 -19.708 1.00 84.19 109 ASN A O 1
ATOM 900 N N . ASP A 1 110 ? 24.261 2.051 -19.071 1.00 82.19 110 ASP A N 1
ATOM 901 C CA . ASP A 1 110 ? 25.291 2.074 -20.117 1.00 82.19 110 ASP A CA 1
ATOM 902 C C . ASP A 1 110 ? 24.740 1.584 -21.467 1.00 82.19 110 ASP A C 1
ATOM 904 O O . ASP A 1 110 ? 24.778 0.403 -21.811 1.00 82.19 110 ASP A O 1
ATOM 908 N N . MET A 1 111 ? 24.282 2.535 -22.281 1.00 70.88 111 MET A N 1
ATOM 909 C CA . MET A 1 111 ? 23.781 2.295 -23.641 1.00 70.88 111 MET A CA 1
ATOM 910 C C . MET A 1 111 ? 24.839 1.732 -24.611 1.00 70.88 111 MET A C 1
ATOM 912 O O . MET A 1 111 ? 24.496 1.337 -25.725 1.00 70.88 111 MET A O 1
ATOM 916 N N . LYS A 1 112 ? 26.128 1.715 -24.234 1.00 67.75 112 LYS A N 1
ATOM 917 C CA . LYS A 1 112 ? 27.227 1.163 -25.047 1.00 67.75 112 LYS A CA 1
ATOM 918 C C . LYS A 1 112 ? 27.567 -0.279 -24.676 1.00 67.75 112 LYS A C 1
ATOM 920 O O . LYS A 1 112 ? 28.255 -0.950 -25.448 1.00 67.75 112 LYS A O 1
ATOM 925 N N . ALA A 1 113 ? 27.073 -0.778 -23.544 1.00 59.62 113 ALA A N 1
ATOM 926 C CA . ALA A 1 113 ? 27.262 -2.150 -23.087 1.00 59.62 113 ALA A CA 1
ATOM 927 C C . ALA A 1 113 ? 26.324 -3.122 -23.822 1.00 59.62 113 ALA A C 1
ATOM 929 O O . ALA A 1 113 ? 25.628 -3.929 -23.218 1.00 59.62 113 ALA A O 1
ATOM 930 N N . SER A 1 114 ? 26.292 -3.082 -25.154 1.00 51.88 114 SER A N 1
ATOM 931 C CA . SER A 1 114 ? 25.367 -3.900 -25.940 1.00 51.88 114 SER A CA 1
ATOM 932 C C . SER A 1 114 ? 25.718 -5.394 -25.980 1.00 51.88 114 SER A C 1
ATOM 934 O O . SER A 1 114 ? 25.093 -6.108 -26.758 1.00 51.88 114 SER A O 1
ATOM 936 N N . ASN A 1 115 ? 26.724 -5.898 -25.236 1.00 53.47 115 ASN A N 1
ATOM 937 C CA . ASN A 1 115 ? 27.080 -7.320 -25.361 1.00 53.47 115 ASN A CA 1
ATOM 938 C C . ASN A 1 115 ? 27.995 -7.987 -24.305 1.00 53.47 115 ASN A C 1
ATOM 940 O O . ASN A 1 115 ? 28.793 -8.843 -24.698 1.00 53.47 115 ASN A O 1
ATOM 944 N N . ARG A 1 116 ? 27.967 -7.661 -22.999 1.00 46.56 116 ARG A N 1
ATOM 945 C CA . ARG A 1 116 ? 28.767 -8.436 -22.015 1.00 46.56 116 ARG A CA 1
ATOM 946 C C . ARG A 1 116 ? 28.065 -8.669 -20.672 1.00 46.56 116 ARG A C 1
ATOM 948 O O . ARG A 1 116 ? 27.814 -7.729 -19.933 1.00 46.56 116 ARG A O 1
ATOM 955 N N . ASN A 1 117 ? 27.885 -9.960 -20.382 1.00 48.53 117 ASN A N 1
ATOM 956 C CA . ASN A 1 117 ? 27.462 -10.619 -19.141 1.00 48.53 117 ASN A CA 1
ATOM 957 C C . ASN A 1 117 ? 25.977 -10.486 -18.767 1.00 48.53 117 ASN A C 1
ATOM 959 O O . ASN A 1 117 ? 25.510 -9.457 -18.293 1.00 48.53 117 ASN A O 1
ATOM 963 N N . SER A 1 118 ? 25.267 -11.608 -18.903 1.00 50.22 118 SER A N 1
ATOM 964 C CA . SER A 1 118 ? 23.887 -11.861 -18.461 1.00 50.22 118 SER A CA 1
ATOM 965 C C . SER A 1 118 ? 23.663 -11.752 -16.948 1.00 50.22 118 SER A C 1
ATOM 967 O O . SER A 1 118 ? 22.544 -11.945 -16.485 1.00 50.22 118 SER A O 1
ATOM 969 N N . ASP A 1 119 ? 24.704 -11.455 -16.173 1.00 52.81 119 ASP A N 1
ATOM 970 C CA . ASP A 1 119 ? 24.704 -11.633 -14.719 1.00 52.81 119 ASP A CA 1
ATOM 971 C C . ASP A 1 119 ? 24.246 -10.373 -13.954 1.00 52.81 119 ASP A C 1
ATOM 973 O O . ASP A 1 119 ? 24.237 -10.362 -12.727 1.00 52.81 119 ASP A O 1
ATOM 977 N N . CYS A 1 120 ? 23.858 -9.303 -14.663 1.00 52.41 120 CYS A N 1
ATOM 978 C CA . CYS A 1 120 ? 23.505 -7.995 -14.090 1.00 52.41 120 CYS A CA 1
ATOM 979 C C . CYS A 1 120 ? 22.145 -7.464 -14.595 1.00 52.41 120 CYS A C 1
ATOM 981 O O . CYS A 1 120 ? 21.960 -6.258 -14.748 1.00 52.41 120 CYS A O 1
ATOM 983 N N . VAL A 1 121 ? 21.178 -8.336 -14.889 1.00 58.88 121 VAL A N 1
ATOM 984 C CA . VAL A 1 121 ? 19.810 -7.875 -15.183 1.00 58.88 121 VAL A CA 1
ATOM 985 C C . VAL A 1 121 ? 19.099 -7.615 -13.856 1.00 58.88 121 VAL A C 1
ATOM 987 O O . VAL A 1 121 ? 18.819 -8.537 -13.091 1.00 58.88 121 VAL A O 1
ATOM 990 N N . SER A 1 122 ? 18.857 -6.347 -13.543 1.00 66.94 122 SER A N 1
ATOM 991 C CA . SER A 1 122 ? 18.000 -5.936 -12.432 1.00 66.94 122 SER A CA 1
ATOM 992 C C . SER A 1 122 ? 16.562 -6.389 -12.703 1.00 66.94 122 SER A C 1
ATOM 994 O O . SER A 1 122 ? 15.940 -5.991 -13.682 1.00 66.94 122 SER A O 1
ATOM 996 N N . ASN A 1 123 ? 16.005 -7.202 -11.805 1.00 82.88 123 ASN A N 1
ATOM 997 C CA . ASN A 1 123 ? 14.606 -7.653 -11.870 1.00 82.88 123 ASN A CA 1
ATOM 998 C C . ASN A 1 123 ? 13.641 -6.682 -11.161 1.00 82.88 123 ASN A C 1
ATOM 1000 O O . ASN A 1 123 ? 12.552 -7.078 -10.750 1.00 82.88 123 ASN A O 1
ATOM 1004 N N . ILE A 1 124 ? 14.068 -5.435 -10.942 1.00 88.12 124 ILE A N 1
ATOM 1005 C CA . ILE A 1 124 ? 13.300 -4.428 -10.210 1.00 88.12 124 ILE A CA 1
ATOM 1006 C C . ILE A 1 124 ? 12.513 -3.598 -11.218 1.00 88.12 124 ILE A C 1
ATOM 1008 O O . ILE A 1 124 ? 13.099 -2.915 -12.056 1.00 88.12 124 ILE A O 1
ATOM 1012 N N . ASP A 1 125 ? 11.191 -3.629 -11.091 1.00 89.62 125 ASP A N 1
ATOM 1013 C CA . ASP A 1 125 ? 10.271 -2.824 -11.886 1.00 89.62 125 ASP A CA 1
ATOM 1014 C C . ASP A 1 125 ? 9.539 -1.833 -10.974 1.00 89.62 125 ASP A C 1
ATOM 1016 O O . ASP A 1 125 ? 8.775 -2.228 -10.093 1.00 89.62 125 ASP A O 1
ATOM 1020 N N . ILE A 1 126 ? 9.805 -0.537 -11.161 1.00 90.00 126 ILE A N 1
ATOM 1021 C CA . ILE A 1 126 ? 9.151 0.544 -10.416 1.00 90.00 126 ILE A CA 1
ATOM 1022 C C . ILE A 1 126 ? 8.147 1.214 -11.347 1.00 90.00 126 ILE A C 1
ATOM 1024 O O . ILE A 1 126 ? 8.510 2.015 -12.211 1.00 90.00 126 ILE A O 1
ATOM 1028 N N . GLN A 1 127 ? 6.866 0.915 -11.142 1.00 90.00 127 GLN A N 1
ATOM 1029 C CA . GLN A 1 127 ? 5.788 1.460 -11.959 1.00 90.00 127 GLN A CA 1
ATOM 1030 C C . GLN A 1 127 ? 5.079 2.610 -11.251 1.00 90.00 127 GLN A C 1
ATOM 1032 O O . GLN A 1 127 ? 4.437 2.436 -10.217 1.00 90.00 127 GLN A O 1
ATOM 1037 N N . VAL A 1 128 ? 5.130 3.791 -11.863 1.00 87.25 128 VAL A N 1
ATOM 1038 C CA . VAL A 1 128 ? 4.360 4.952 -11.419 1.00 87.25 128 VAL A CA 1
ATOM 1039 C C . VAL A 1 128 ? 3.075 5.040 -12.231 1.00 87.25 128 VAL A C 1
ATOM 1041 O O . VAL A 1 128 ? 3.110 5.215 -13.449 1.00 87.25 128 VAL A O 1
ATOM 1044 N N . ARG A 1 129 ? 1.927 4.958 -11.554 1.00 83.31 129 ARG A N 1
ATOM 1045 C CA . ARG A 1 129 ? 0.607 5.132 -12.168 1.00 83.31 129 ARG A CA 1
ATOM 1046 C C . ARG A 1 129 ? -0.159 6.227 -11.447 1.00 83.31 129 ARG A C 1
ATOM 1048 O O . ARG A 1 129 ? -0.191 6.272 -10.222 1.00 83.31 129 ARG A O 1
ATOM 1055 N N . TRP A 1 130 ? -0.809 7.085 -12.221 1.00 72.44 130 TRP A N 1
ATOM 1056 C CA . TRP A 1 130 ? -1.719 8.097 -11.704 1.00 72.44 130 TRP A CA 1
ATOM 1057 C C . TRP A 1 130 ? -3.153 7.698 -12.047 1.00 72.44 130 TRP A C 1
ATOM 1059 O O . TRP A 1 130 ? -3.474 7.519 -13.220 1.00 72.44 130 TRP A O 1
ATOM 1069 N N . SER A 1 131 ? -4.013 7.556 -11.038 1.00 65.56 131 SER A N 1
ATOM 1070 C CA . SER A 1 131 ? -5.439 7.265 -11.226 1.00 65.56 131 SER A CA 1
ATOM 1071 C C . SER A 1 131 ? -6.282 8.343 -10.557 1.00 65.56 131 SER A C 1
ATOM 1073 O O . SER A 1 131 ? -6.050 8.705 -9.406 1.00 65.56 131 SER A O 1
ATOM 1075 N N . LEU A 1 132 ? -7.253 8.879 -11.297 1.00 56.59 132 LEU A N 1
ATOM 1076 C CA . LEU A 1 132 ? -8.207 9.861 -10.790 1.00 56.59 132 LEU A CA 1
ATOM 1077 C C . LEU A 1 132 ? -9.406 9.122 -10.196 1.00 56.59 132 LEU A C 1
ATOM 1079 O O . LEU A 1 132 ? -10.252 8.624 -10.934 1.00 56.59 132 LEU A O 1
ATOM 1083 N N . TYR A 1 133 ? -9.489 9.086 -8.870 1.00 55.78 133 TYR A N 1
ATOM 1084 C CA . TYR A 1 133 ? -10.725 8.745 -8.176 1.00 55.78 133 TYR A CA 1
ATOM 1085 C C . TYR A 1 133 ? -11.463 10.052 -7.859 1.00 55.78 133 TYR A C 1
ATOM 1087 O O . TYR A 1 133 ? -10.849 11.041 -7.456 1.00 55.78 133 TYR A O 1
ATOM 1095 N N . LEU A 1 134 ? -12.761 10.102 -8.172 1.00 38.28 134 LEU A N 1
ATOM 1096 C CA . LEU A 1 134 ? -13.593 11.300 -8.035 1.00 38.28 134 LEU A CA 1
ATOM 1097 C C . LEU A 1 134 ? -13.497 11.859 -6.604 1.00 38.28 134 LEU A C 1
ATOM 1099 O O . LEU A 1 134 ? -13.669 11.130 -5.635 1.00 38.28 134 LEU A O 1
ATOM 1103 N N . ASN A 1 135 ? -13.227 13.161 -6.508 1.00 40.72 135 ASN A N 1
ATOM 1104 C CA . ASN A 1 135 ? -13.207 14.007 -5.308 1.00 40.72 135 ASN A CA 1
ATOM 1105 C C . ASN A 1 135 ? -12.172 13.728 -4.206 1.00 40.72 135 ASN A C 1
ATOM 1107 O O . ASN A 1 135 ? -11.904 14.662 -3.461 1.00 40.72 135 ASN A O 1
ATOM 1111 N N . ASN A 1 136 ? -11.520 12.562 -4.148 1.00 49.78 136 ASN A N 1
ATOM 1112 C CA . ASN A 1 136 ? -10.465 12.297 -3.165 1.00 49.78 136 ASN A CA 1
ATOM 1113 C C . ASN A 1 136 ? -9.176 11.814 -3.832 1.00 49.78 136 ASN A C 1
ATOM 1115 O O . ASN A 1 136 ? -9.133 10.857 -4.606 1.00 49.78 136 ASN A O 1
ATOM 1119 N N . HIS A 1 137 ? -8.094 12.526 -3.537 1.00 54.50 137 HIS A N 1
ATOM 1120 C CA . HIS A 1 137 ? -6.779 12.242 -4.077 1.00 54.50 137 HIS A CA 1
ATOM 1121 C C . HIS A 1 137 ? -6.093 11.173 -3.235 1.00 54.50 137 HIS A C 1
ATOM 1123 O O . HIS A 1 137 ? -5.749 11.400 -2.076 1.00 54.50 137 HIS A O 1
ATOM 1129 N N . VAL A 1 138 ? -5.896 10.009 -3.838 1.00 53.19 138 VAL A N 1
ATOM 1130 C CA . VAL A 1 138 ? -5.302 8.848 -3.185 1.00 53.19 138 VAL A CA 1
ATOM 1131 C C . VAL A 1 138 ? -4.005 8.511 -3.890 1.00 53.19 138 VAL A C 1
ATOM 1133 O O . VAL A 1 138 ? -3.965 8.418 -5.118 1.00 53.19 138 VAL A O 1
ATOM 1136 N N . ILE A 1 139 ? -2.957 8.290 -3.104 1.00 57.12 139 ILE A N 1
ATOM 1137 C CA . ILE A 1 139 ? -1.718 7.701 -3.597 1.00 57.12 139 ILE A CA 1
ATOM 1138 C C . ILE A 1 139 ? -1.709 6.250 -3.133 1.00 57.12 139 ILE A C 1
ATOM 1140 O O . ILE A 1 139 ? -1.699 5.964 -1.934 1.00 57.12 139 ILE A O 1
ATOM 1144 N N . VAL A 1 140 ? -1.737 5.339 -4.103 1.00 54.50 140 VAL A N 1
ATOM 1145 C CA . VAL A 1 140 ? -1.522 3.912 -3.872 1.00 54.50 140 VAL A CA 1
ATOM 1146 C C . VAL A 1 140 ? -0.115 3.594 -4.345 1.00 54.50 140 VAL A C 1
ATOM 1148 O O . VAL A 1 140 ? 0.190 3.749 -5.527 1.00 54.50 140 VAL A O 1
ATOM 1151 N N . ILE A 1 141 ? 0.739 3.158 -3.422 1.00 54.59 141 ILE A N 1
ATOM 1152 C CA . ILE A 1 141 ? 2.059 2.630 -3.760 1.00 54.59 141 ILE A CA 1
ATOM 1153 C C . ILE A 1 141 ? 1.969 1.110 -3.645 1.00 54.59 141 ILE A C 1
ATOM 1155 O O . ILE A 1 141 ? 1.729 0.576 -2.558 1.00 54.59 141 ILE A O 1
ATOM 1159 N N . LEU A 1 142 ? 2.117 0.435 -4.785 1.00 50.78 142 LEU A N 1
ATOM 1160 C CA . LEU A 1 142 ? 2.199 -1.019 -4.883 1.00 50.78 142 LEU A CA 1
ATOM 1161 C C . LEU A 1 142 ? 3.672 -1.419 -5.008 1.00 50.78 142 LEU A C 1
ATOM 1163 O O . LEU A 1 142 ? 4.384 -0.847 -5.833 1.00 50.78 142 LEU A O 1
ATOM 1167 N N . TRP A 1 143 ? 4.087 -2.385 -4.189 1.00 43.19 143 TRP A N 1
ATOM 1168 C CA . TRP A 1 143 ? 5.366 -3.092 -4.277 1.00 43.19 143 TRP A CA 1
ATOM 1169 C C . TRP A 1 143 ? 5.103 -4.590 -4.417 1.00 43.19 143 TRP A C 1
ATOM 1171 O O . TRP A 1 143 ? 4.159 -5.088 -3.752 1.00 43.19 143 TRP A O 1
#

pLDDT: mean 85.6, std 15.47, range [38.28, 98.19]

InterPro domains:
  IPR038892 SMCHD1 [PTHR22640] (1-129)

Foldseek 3Di:
DWWDDQPRQWIKDDDDDPVVQVVCVVVVHDNPDDDIDIDGQLPPVVPDDPLCVVVNVVSNVRPPDSIWDKDKDWPDDPVVVVCCVPVVVPVVVVVCVVCQCLQFNPVGPPPPPPDDDPPGHRPDDQDDDADDDPPIGMDMGID

Nearest PDB structures (foldseek):
  6mw7-assembly2_C  TM=1.002E+00  e=7.182E-12  Homo sapiens
  6mw7-assembly1_A  TM=9.915E-01  e=6.330E-12  Homo sapiens
  6mw7-assembly1_B  TM=9.997E-01  e=1.117E-11  Homo sapiens
  6mw7-assembly2_D  TM=9.999E-01  e=2.101E-11  Homo sapiens

Sequence (143 aa):
MITKPAGSPDVHELIISKEEFERKERNKEDIYSGFIRNRKMGDSSHVRDDEERFLHGLIAEEVGKDSFTAVVVTGVQPEHITFLKQDFHLWTRELAHLYHYYIHGLNGNDMKASNRNSDCVSNIDIQVRWSLYLNNHVIVILW

Solvent-accessible surface area (backbone atoms only — not comparable to full-atom values): 8933 Å² total; per-residue (Å²): 64,41,37,26,53,69,89,50,84,46,33,43,32,44,86,86,55,72,68,58,45,55,50,25,58,75,70,71,48,69,71,89,62,86,75,70,48,72,41,56,70,48,68,48,83,85,68,77,51,79,89,52,52,69,49,51,59,60,34,50,66,40,62,90,54,65,53,47,46,39,46,68,47,70,87,61,56,67,69,59,53,52,47,59,64,76,42,44,72,57,56,53,48,50,50,50,59,76,40,34,51,57,54,37,16,96,77,35,86,52,85,80,67,82,82,77,75,90,88,57,74,45,88,56,83,88,82,89,80,89,72,89,54,88,96,49,68,59,54,72,50,78,98